Protein AF-A0A9D6A3X1-F1 (afdb_monomer_lite)

Sequence (127 aa):
MNKQHELPQAEDSRQHYSVPEDYFSQLEERILAQIPEEEPKAEEPKPSLWIRLRPIVYLAAVFVSLNLLIRALAPQQGQPTSSTLASAELNDEDYRSYYSEYGAHASYLEAVDAVYSEEASEQTLEE

pLDDT: mean 78.16, std 15.03, range [43.41, 96.75]

Secondary structure (DSSP, 8-state):
-----PPPPHHHHHHHHPPPTTTTTTHHHHHHHHS----------PPPHHHHHHHHHHHHHHHHHHHHHHHHHS-----------------HHHHHHHHHHHHHHHHHHHHHHHHHHHHHHHHTT--

Radius of gyration: 51.6 Å; chains: 1; bounding box: 84×79×122 Å

Foldseek 3Di:
DDPPDPDDDPVVCCVVPDDPPCPVVCVVVVVVVPPPPPPVPPPPPDP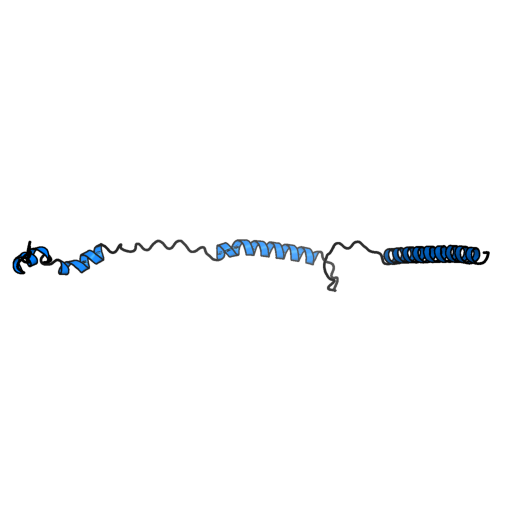DVVVVVVVVVVVVVVVVVVVVVCVVPDDPDDDDDDDDDPDPPPDPVNVVVVVVVVVVVVVVVVVVVVVVVVVVVVVVVPD

Structure (mmCIF, N/CA/C/O backbone):
data_AF-A0A9D6A3X1-F1
#
_entry.id   AF-A0A9D6A3X1-F1
#
loop_
_atom_site.group_PDB
_atom_site.id
_atom_site.type_symbol
_atom_site.label_atom_id
_atom_site.label_alt_id
_atom_site.label_comp_id
_atom_site.label_asym_id
_atom_site.label_entity_id
_atom_site.label_seq_id
_atom_site.pdbx_PDB_ins_code
_atom_site.Cartn_x
_atom_site.Cartn_y
_atom_site.Cartn_z
_atom_site.occupancy
_atom_site.B_iso_or_equiv
_atom_site.auth_seq_id
_atom_site.auth_comp_id
_atom_site.auth_asym_id
_atom_site.auth_atom_id
_atom_site.pdbx_PDB_model_num
ATOM 1 N N . MET A 1 1 ? -48.478 35.010 50.947 1.00 44.28 1 MET A N 1
ATOM 2 C CA . MET A 1 1 ? -48.799 33.629 51.374 1.00 44.28 1 MET A CA 1
ATOM 3 C C . MET A 1 1 ? -47.499 32.966 51.792 1.00 44.28 1 MET A C 1
ATOM 5 O O . MET A 1 1 ? -46.731 32.564 50.929 1.00 44.28 1 MET A O 1
ATOM 9 N N . ASN A 1 2 ? -47.216 32.928 53.093 1.00 50.66 2 ASN A N 1
ATOM 10 C CA . ASN A 1 2 ? -45.972 32.367 53.620 1.00 50.66 2 ASN A CA 1
ATOM 11 C C . ASN A 1 2 ? -46.133 30.846 53.718 1.00 50.66 2 ASN A C 1
ATOM 13 O O . ASN A 1 2 ? -46.669 30.349 54.701 1.00 50.66 2 ASN A O 1
ATOM 17 N N . LYS A 1 3 ? -45.736 30.109 52.677 1.00 61.97 3 LYS A N 1
ATOM 18 C CA . LYS A 1 3 ? -45.588 28.650 52.756 1.00 61.97 3 LYS A CA 1
ATOM 19 C C . LYS A 1 3 ? -44.148 28.354 53.158 1.00 61.97 3 LYS A C 1
ATOM 21 O O . LYS A 1 3 ? -43.295 28.188 52.293 1.00 61.97 3 LYS A O 1
ATOM 26 N N . GLN A 1 4 ? -43.865 28.349 54.458 1.00 60.78 4 GLN A N 1
ATOM 27 C CA . GLN A 1 4 ? -42.655 27.689 54.941 1.00 60.78 4 GLN A CA 1
ATOM 28 C C . GLN A 1 4 ? -42.931 26.185 54.904 1.00 60.78 4 GLN A C 1
ATOM 30 O O . GLN A 1 4 ? -43.819 25.700 55.599 1.00 60.78 4 GLN A O 1
ATOM 35 N N . HIS A 1 5 ? -42.256 25.476 54.001 1.00 61.25 5 HIS A N 1
ATOM 36 C CA . HIS A 1 5 ? -42.271 24.019 53.977 1.00 61.25 5 HIS A CA 1
ATOM 37 C C . HIS A 1 5 ? -41.298 23.559 55.062 1.00 61.25 5 HIS A C 1
ATOM 39 O O . HIS A 1 5 ? -40.089 23.732 54.910 1.00 61.25 5 HIS A O 1
ATOM 45 N N . GLU A 1 6 ? -41.827 23.082 56.188 1.00 71.75 6 GLU A N 1
ATOM 46 C CA . GLU A 1 6 ? -41.010 22.480 57.239 1.00 71.75 6 GLU A CA 1
ATOM 47 C C . GLU A 1 6 ? -40.283 21.275 56.640 1.00 71.75 6 GLU A C 1
ATOM 49 O O . GLU A 1 6 ? -40.908 20.383 56.063 1.00 71.75 6 GLU A O 1
ATOM 54 N N . LEU A 1 7 ? -38.950 21.298 56.699 1.00 72.31 7 LEU A N 1
ATOM 55 C CA . LEU A 1 7 ? -38.141 20.183 56.227 1.00 72.31 7 LEU A CA 1
ATOM 56 C C . LEU A 1 7 ? -38.468 18.958 57.093 1.00 72.31 7 LEU A C 1
ATOM 58 O O . LEU A 1 7 ? -38.545 19.101 58.318 1.00 72.31 7 LEU A O 1
ATOM 62 N N . PRO A 1 8 ? -38.663 17.773 56.488 1.00 71.56 8 PRO A N 1
ATOM 63 C CA . PRO A 1 8 ? -38.905 16.556 57.247 1.00 71.56 8 PRO A CA 1
ATOM 64 C C . PRO A 1 8 ? -37.772 16.325 58.251 1.00 71.56 8 PRO A C 1
ATOM 66 O O . PRO A 1 8 ? -36.609 16.653 57.993 1.00 71.56 8 PRO A O 1
ATOM 69 N N . GLN A 1 9 ? -38.131 15.786 59.415 1.00 77.44 9 GLN A N 1
ATOM 70 C CA . GLN A 1 9 ? -37.189 15.499 60.493 1.00 77.44 9 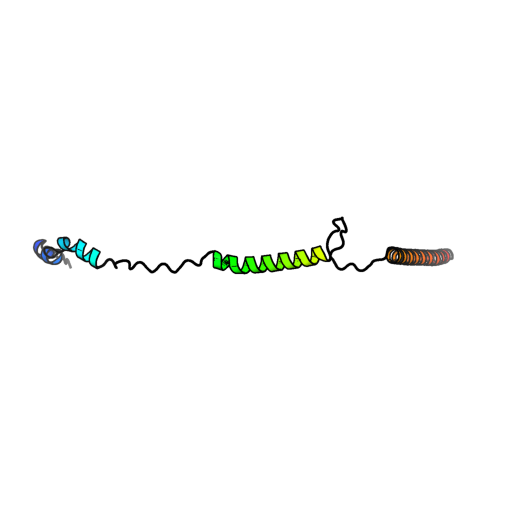GLN A CA 1
ATOM 71 C C . GLN A 1 9 ? -36.084 14.554 59.994 1.00 77.44 9 GLN A C 1
ATOM 73 O O . GLN A 1 9 ? -36.303 13.714 59.120 1.00 77.44 9 GLN A O 1
ATOM 78 N N . ALA A 1 10 ? -34.881 14.670 60.563 1.00 74.50 10 ALA A N 1
ATOM 79 C CA . ALA A 1 10 ? -33.725 13.878 60.130 1.00 74.50 10 ALA A CA 1
ATOM 80 C C . ALA A 1 10 ? -33.950 12.357 60.249 1.00 74.50 10 ALA A C 1
ATOM 82 O O . ALA A 1 10 ? -33.373 11.589 59.487 1.00 74.50 10 ALA A O 1
ATOM 83 N N . GLU A 1 11 ? -34.805 11.917 61.172 1.00 77.50 11 GLU A N 1
ATOM 84 C CA . GLU A 1 11 ? -35.148 10.500 61.334 1.00 77.50 11 GLU A CA 1
ATOM 85 C C . GLU A 1 11 ? -35.953 9.951 60.146 1.00 77.50 11 GLU A C 1
ATOM 87 O O . GLU A 1 11 ? -35.678 8.844 59.681 1.00 77.50 11 GLU A O 1
ATOM 92 N N . ASP A 1 12 ? -36.874 10.748 59.595 1.00 78.19 12 ASP A N 1
ATOM 93 C CA . ASP A 1 12 ? -37.691 10.357 58.440 1.00 78.19 12 ASP A CA 1
ATOM 94 C C . ASP A 1 12 ? -36.850 10.293 57.156 1.00 78.19 12 ASP A C 1
ATOM 96 O O . ASP A 1 12 ? -37.096 9.474 56.270 1.00 78.19 12 ASP A O 1
ATOM 100 N N . SER A 1 13 ? -35.811 11.128 57.047 1.00 77.31 13 SER A N 1
ATOM 101 C CA . SER A 1 13 ? -34.929 11.128 55.877 1.00 77.31 13 SER A CA 1
ATOM 102 C C . SER A 1 13 ? -33.922 9.976 55.892 1.00 77.31 13 SER A C 1
ATOM 104 O O . SER A 1 13 ? -33.579 9.454 54.828 1.00 77.31 13 SER A O 1
ATOM 106 N N . ARG A 1 14 ? -33.487 9.502 57.068 1.00 79.31 14 ARG A N 1
ATOM 107 C CA . ARG A 1 14 ? -32.514 8.400 57.167 1.00 79.31 14 ARG A CA 1
ATOM 108 C C . ARG A 1 14 ? -32.974 7.139 56.454 1.00 79.31 14 ARG A C 1
ATOM 110 O O . ARG A 1 14 ? -32.159 6.514 55.788 1.00 79.31 14 ARG A O 1
ATOM 117 N N . GLN A 1 15 ? -34.254 6.791 56.514 1.00 79.81 15 GLN A N 1
ATOM 118 C CA . GLN A 1 15 ? -34.772 5.589 55.848 1.00 79.81 15 GLN A CA 1
ATOM 119 C C . GLN A 1 15 ? -34.594 5.624 54.321 1.00 79.81 15 GLN A C 1
ATOM 121 O O . GLN A 1 15 ? -34.419 4.583 53.697 1.00 79.81 15 GLN A O 1
ATOM 126 N N . HIS A 1 16 ? -34.598 6.817 53.723 1.00 83.31 16 HIS A N 1
ATOM 127 C CA . HIS A 1 16 ? -34.477 7.002 52.276 1.00 83.31 16 HIS A CA 1
ATOM 128 C C . HIS A 1 16 ? -33.037 7.211 51.793 1.00 83.31 16 HIS A C 1
ATOM 130 O O . HIS A 1 16 ? -32.759 7.005 50.613 1.00 83.31 16 HIS A O 1
ATOM 136 N N . TYR A 1 17 ? -32.126 7.605 52.686 1.00 85.94 17 TYR A N 1
ATOM 137 C CA . TYR A 1 17 ? -30.717 7.869 52.364 1.00 85.94 17 TYR A CA 1
ATOM 138 C C . TYR A 1 17 ? -29.742 6.863 52.991 1.00 85.94 17 TYR A C 1
ATOM 140 O O . TYR A 1 17 ? -28.529 7.050 52.900 1.00 85.94 17 TYR A O 1
ATOM 148 N N . SER A 1 18 ? -30.251 5.799 53.617 1.00 85.25 18 SER A N 1
ATOM 149 C CA . SER A 1 18 ? -29.427 4.714 54.152 1.00 85.25 18 SER A CA 1
ATOM 150 C C . SER A 1 18 ? -29.258 3.613 53.119 1.00 85.25 18 SER A C 1
ATOM 152 O O . SER A 1 18 ? -30.198 3.229 52.424 1.00 85.25 18 SER A O 1
ATOM 154 N N . VAL A 1 19 ? -28.041 3.092 53.030 1.00 90.75 19 VAL A N 1
ATOM 155 C CA . VAL A 1 19 ? -27.783 1.872 52.272 1.00 90.75 19 VAL A CA 1
ATOM 156 C C . VAL A 1 19 ? -28.295 0.661 53.057 1.00 90.75 19 VAL A C 1
ATOM 158 O O . VAL A 1 19 ? -28.315 0.708 54.288 1.00 90.75 19 VAL A O 1
ATOM 161 N N . PRO A 1 20 ? -28.700 -0.424 52.376 1.00 90.25 20 PRO A N 1
ATOM 162 C CA . PRO A 1 20 ? -28.934 -1.699 53.036 1.00 90.25 20 PRO A CA 1
ATOM 163 C C . PRO A 1 20 ? -27.699 -2.150 53.816 1.00 90.25 20 PRO A C 1
ATOM 165 O O . PRO A 1 20 ? -26.563 -1.875 53.409 1.00 90.25 20 PRO A O 1
ATOM 168 N N . GLU A 1 21 ? -27.935 -2.884 54.900 1.00 89.31 21 GLU A N 1
ATOM 169 C CA . GLU A 1 21 ? -26.869 -3.586 55.611 1.00 89.31 21 GLU A CA 1
ATOM 170 C C . GLU A 1 21 ? -26.079 -4.454 54.619 1.00 89.31 21 GLU A C 1
ATOM 172 O O . GLU A 1 21 ? -26.650 -5.032 53.691 1.00 89.31 21 GLU A O 1
ATOM 177 N N . ASP A 1 22 ? -24.756 -4.485 54.772 1.00 89.44 22 ASP A N 1
ATOM 178 C CA . ASP A 1 22 ? -23.837 -5.252 53.920 1.00 89.44 22 ASP A CA 1
ATOM 179 C C . ASP A 1 22 ? -23.759 -4.838 52.430 1.00 89.44 22 ASP A C 1
ATOM 181 O O . ASP A 1 22 ? -23.129 -5.522 51.621 1.00 89.44 22 ASP A O 1
ATOM 185 N N . TYR A 1 23 ? -24.309 -3.683 52.026 1.00 91.75 23 TYR A N 1
ATOM 186 C CA . TYR A 1 23 ? -24.174 -3.200 50.639 1.00 91.75 23 TYR A CA 1
ATOM 187 C C . TYR A 1 23 ? -22.708 -2.967 50.228 1.00 91.75 23 TYR A C 1
ATOM 189 O O . TYR A 1 23 ? -22.290 -3.334 49.128 1.00 91.75 23 TYR A O 1
ATOM 197 N N . PHE A 1 24 ? -21.919 -2.346 51.108 1.00 94.94 24 PHE A N 1
ATOM 198 C CA . PHE A 1 24 ? -20.517 -2.026 50.830 1.00 94.94 24 PHE A CA 1
ATOM 199 C C . PHE A 1 24 ? -19.566 -3.204 51.055 1.00 94.94 24 PHE A C 1
ATOM 201 O O . PHE A 1 24 ? -18.482 -3.199 50.478 1.00 94.94 24 PHE A O 1
ATOM 208 N N . SER A 1 25 ? -19.957 -4.215 51.839 1.00 93.19 25 SER A N 1
ATOM 209 C CA . SER A 1 25 ? -19.113 -5.393 52.073 1.00 93.19 25 SER A CA 1
ATOM 210 C C . SER A 1 25 ? -19.004 -6.281 50.828 1.00 93.19 25 SER A C 1
ATOM 212 O O . SER A 1 25 ? -17.953 -6.867 50.601 1.00 93.19 25 SER A O 1
ATOM 214 N N . GLN A 1 26 ? -20.038 -6.309 49.978 1.00 93.06 26 GLN A N 1
ATOM 215 C CA . GLN A 1 26 ? -20.065 -7.057 48.707 1.00 93.06 26 GLN A CA 1
ATOM 216 C C . GLN A 1 26 ? -19.789 -6.185 47.467 1.00 93.06 26 GLN A C 1
ATOM 218 O O . GLN A 1 26 ? -19.919 -6.642 46.329 1.00 93.06 26 GLN A O 1
ATOM 223 N N . LEU A 1 27 ? -19.446 -4.904 47.648 1.00 93.56 27 LEU A N 1
ATOM 224 C CA . LEU A 1 27 ? -19.226 -3.986 46.527 1.00 93.56 27 LEU A CA 1
ATOM 225 C C . LEU A 1 27 ? -18.041 -4.423 45.659 1.00 93.56 27 LEU A C 1
ATOM 227 O O . LEU A 1 27 ? -18.140 -4.388 44.437 1.00 93.56 27 LEU A O 1
ATOM 231 N N . GLU A 1 28 ? -16.941 -4.832 46.288 1.00 93.12 28 GLU A N 1
ATOM 232 C CA . GLU A 1 28 ? -15.733 -5.282 45.594 1.00 93.12 28 GLU A CA 1
ATOM 233 C C . GLU A 1 28 ? -16.019 -6.496 44.706 1.00 93.12 28 GLU A C 1
ATOM 235 O O . GLU A 1 28 ? -15.704 -6.475 43.519 1.00 93.12 28 GLU A O 1
ATOM 240 N N . GLU A 1 29 ? -16.705 -7.502 45.250 1.00 91.12 29 GLU A N 1
ATOM 241 C CA . GLU A 1 29 ? -17.104 -8.703 44.515 1.00 91.12 29 GLU A CA 1
ATOM 242 C C . GLU A 1 29 ? -18.010 -8.359 43.326 1.00 91.12 29 GLU A C 1
ATOM 244 O O . GLU A 1 29 ? -17.788 -8.844 42.219 1.00 91.12 29 GLU A O 1
ATOM 249 N N . ARG A 1 30 ? -18.979 -7.451 43.511 1.00 90.88 30 ARG A N 1
ATOM 250 C CA . ARG A 1 30 ? -19.841 -6.967 42.420 1.00 90.88 30 ARG A CA 1
ATOM 251 C C . ARG A 1 30 ? -19.077 -6.202 41.345 1.00 90.88 30 ARG A C 1
ATOM 253 O O . ARG A 1 30 ? -19.423 -6.323 40.174 1.00 90.88 30 ARG A O 1
ATOM 260 N N . ILE A 1 31 ? -18.090 -5.389 41.722 1.00 91.94 31 ILE A N 1
ATOM 261 C CA . ILE A 1 31 ? -17.245 -4.675 40.759 1.00 91.94 31 ILE A CA 1
ATOM 262 C C . ILE A 1 31 ? -16.434 -5.693 39.966 1.00 91.94 31 ILE A C 1
ATOM 264 O O . ILE A 1 31 ? -16.451 -5.643 38.742 1.00 91.94 31 ILE A O 1
ATOM 268 N N . LEU A 1 32 ? -15.779 -6.634 40.644 1.00 88.75 32 LEU A N 1
ATOM 269 C CA . LEU A 1 32 ? -14.915 -7.627 40.015 1.00 88.75 32 LEU A CA 1
ATOM 270 C C . LEU A 1 32 ? -15.707 -8.564 39.097 1.00 88.75 32 LEU A C 1
ATOM 272 O O . LEU A 1 32 ? -15.301 -8.776 37.963 1.00 88.75 32 LEU A O 1
ATOM 276 N N . ALA A 1 33 ? -16.887 -9.016 39.522 1.00 87.56 33 ALA A N 1
ATOM 277 C CA . ALA A 1 33 ? -17.791 -9.811 38.691 1.00 87.56 33 ALA A CA 1
ATOM 278 C C . ALA A 1 33 ? -18.310 -9.055 37.452 1.00 87.56 33 ALA A C 1
ATOM 280 O O . ALA A 1 33 ? -18.728 -9.679 36.478 1.00 87.56 33 ALA A O 1
ATOM 281 N N . GLN A 1 34 ? -18.321 -7.719 37.492 1.00 87.00 34 GLN A N 1
ATOM 282 C CA . GLN A 1 34 ? -18.759 -6.868 36.385 1.00 87.00 34 GLN A CA 1
ATOM 283 C C . GLN A 1 34 ? -17.603 -6.431 35.480 1.00 87.00 34 GLN A C 1
ATOM 285 O O . GLN A 1 34 ? -17.863 -5.988 34.357 1.00 87.00 34 GLN A O 1
ATOM 290 N N . ILE A 1 35 ? -16.352 -6.538 35.944 1.00 87.25 35 ILE A N 1
ATOM 291 C CA . ILE A 1 35 ? -15.180 -6.405 35.083 1.00 87.25 35 ILE A CA 1
ATOM 292 C C . ILE A 1 35 ? -15.246 -7.597 34.128 1.00 87.25 35 ILE A C 1
ATOM 294 O O . ILE A 1 35 ? -15.157 -8.736 34.585 1.00 87.25 35 ILE A O 1
ATOM 298 N N . PRO A 1 36 ? -15.444 -7.369 32.816 1.00 76.06 36 PRO A N 1
ATOM 299 C CA . PRO A 1 36 ? -15.325 -8.448 31.855 1.00 76.06 36 PRO A CA 1
ATOM 300 C C . PRO A 1 36 ? -13.935 -9.041 32.050 1.00 76.06 36 PRO A C 1
ATOM 302 O O . PRO A 1 36 ? -12.953 -8.298 31.977 1.00 76.06 36 PRO A O 1
ATOM 305 N N . GLU A 1 37 ? -13.845 -10.340 32.333 1.00 68.94 37 GLU A N 1
ATOM 306 C CA . GLU A 1 37 ? -12.575 -11.038 32.186 1.00 68.94 37 GLU A CA 1
ATOM 307 C C . GLU A 1 37 ? -12.113 -10.718 30.768 1.00 68.94 37 GLU A C 1
ATOM 309 O O . GLU A 1 37 ? -12.833 -10.991 29.803 1.00 68.94 37 GLU A O 1
ATOM 314 N N . GLU A 1 38 ? -10.989 -10.010 30.642 1.00 66.25 38 GLU A N 1
ATOM 315 C CA . GLU A 1 38 ? -10.388 -9.783 29.342 1.00 66.25 38 GLU A CA 1
ATOM 316 C C . GLU A 1 38 ? -10.044 -11.173 28.815 1.00 66.25 38 GLU A C 1
ATOM 318 O O . GLU A 1 38 ? -8.996 -11.734 29.137 1.00 66.25 38 GLU A O 1
ATOM 323 N N . GLU A 1 39 ? -10.950 -11.765 28.027 1.00 62.75 39 GLU A N 1
ATOM 324 C CA . GLU A 1 39 ? -10.568 -12.844 27.139 1.00 62.75 39 GLU A CA 1
ATOM 325 C C . GLU A 1 39 ? -9.333 -12.317 26.420 1.00 62.75 39 GLU A C 1
ATOM 327 O O . GLU A 1 39 ? -9.393 -11.194 25.896 1.00 62.75 39 GLU A O 1
ATOM 332 N N . PRO A 1 40 ? -8.200 -13.044 26.438 1.00 60.94 40 PRO A N 1
ATOM 333 C CA . PRO A 1 40 ? -7.029 -12.615 25.709 1.00 60.94 40 PRO A CA 1
ATOM 334 C C . PRO A 1 40 ? -7.476 -12.550 24.260 1.00 60.94 40 PRO A C 1
ATOM 336 O O . PRO A 1 40 ? -7.600 -13.580 23.597 1.00 60.94 40 PRO A O 1
ATOM 339 N N . LYS A 1 41 ? -7.816 -11.338 23.808 1.00 57.28 41 LYS A N 1
ATOM 340 C CA . LYS A 1 41 ? -8.260 -11.051 22.458 1.00 57.28 41 LYS A CA 1
ATOM 341 C C . LYS A 1 41 ? -7.164 -11.629 21.604 1.00 57.28 41 LYS A C 1
ATOM 343 O O . LYS A 1 41 ? -6.063 -11.082 21.622 1.00 57.28 41 LYS A O 1
ATOM 348 N N . ALA A 1 42 ? -7.448 -12.780 20.991 1.00 61.97 42 ALA A N 1
ATOM 349 C CA . ALA A 1 42 ? -6.459 -13.567 20.286 1.00 61.97 42 ALA A CA 1
ATOM 350 C C . ALA A 1 42 ? -5.686 -12.589 19.413 1.00 61.97 42 ALA A C 1
ATOM 352 O O . ALA A 1 42 ? -6.294 -11.936 18.561 1.00 61.97 42 ALA A O 1
ATOM 353 N N . GLU A 1 43 ? -4.410 -12.371 19.746 1.00 62.25 43 GLU A N 1
ATOM 354 C CA . GLU A 1 43 ? -3.614 -11.362 19.069 1.00 62.25 43 GLU A CA 1
ATOM 355 C C . GLU A 1 43 ? -3.665 -11.724 17.592 1.00 62.25 43 GLU A C 1
ATOM 357 O O . GLU A 1 43 ? -3.153 -12.772 17.189 1.00 62.25 43 GLU A O 1
ATOM 362 N N . GLU A 1 44 ? -4.356 -10.907 16.793 1.00 65.19 44 GLU A N 1
ATOM 363 C CA . GLU A 1 44 ? -4.394 -11.117 15.357 1.00 65.19 44 GLU A CA 1
ATOM 364 C C . GLU A 1 44 ? -2.937 -11.226 14.903 1.00 65.19 44 GLU A C 1
ATOM 366 O O . GLU A 1 44 ? -2.132 -10.348 15.249 1.00 65.19 44 GLU A O 1
ATOM 371 N N . PRO A 1 45 ? -2.551 -12.319 14.219 1.00 69.69 45 PRO A N 1
ATOM 372 C CA . PRO A 1 45 ? -1.154 -12.595 13.946 1.00 69.69 45 PRO A CA 1
ATOM 373 C C . PRO A 1 45 ? -0.593 -11.418 13.160 1.00 69.69 45 PRO A C 1
ATOM 375 O O . PRO A 1 45 ? -0.946 -11.202 11.998 1.00 69.69 45 PRO A O 1
ATOM 378 N N . LYS A 1 46 ? 0.259 -10.623 13.821 1.00 70.38 46 LYS A N 1
ATOM 379 C CA . LYS A 1 46 ? 0.877 -9.444 13.217 1.00 70.38 46 LYS A CA 1
ATOM 380 C C . LYS A 1 46 ? 1.537 -9.912 11.921 1.00 70.38 46 LYS A C 1
ATOM 382 O O . LYS A 1 46 ? 2.348 -10.844 11.973 1.00 70.38 46 LYS A O 1
ATOM 387 N N . PRO A 1 47 ? 1.182 -9.333 10.759 1.00 69.56 47 PRO A N 1
ATOM 388 C CA . PRO A 1 47 ? 1.671 -9.828 9.486 1.00 69.56 47 PRO A CA 1
ATOM 389 C C . PRO A 1 47 ? 3.194 -9.816 9.514 1.00 69.56 47 PRO A C 1
ATOM 391 O O . PRO A 1 47 ? 3.827 -8.783 9.742 1.00 69.56 47 PRO A O 1
ATOM 394 N N . SER A 1 48 ? 3.777 -10.996 9.327 1.00 79.00 48 SER A N 1
ATOM 395 C CA . SER A 1 48 ? 5.218 -11.174 9.392 1.00 79.00 48 SER A CA 1
ATOM 396 C C . SER A 1 48 ? 5.907 -10.294 8.349 1.00 79.00 48 SER A C 1
ATOM 398 O O . SER A 1 48 ? 5.467 -10.223 7.199 1.00 79.00 48 SER A O 1
ATOM 400 N N . LEU A 1 49 ? 7.028 -9.667 8.717 1.00 82.12 49 LEU A N 1
ATOM 401 C CA . LEU A 1 49 ? 7.857 -8.886 7.790 1.00 82.12 49 LEU A CA 1
ATOM 402 C C . LEU A 1 49 ? 8.263 -9.705 6.549 1.00 82.12 49 LEU A C 1
ATOM 404 O O . LEU A 1 49 ? 8.429 -9.146 5.467 1.00 82.12 49 LEU A O 1
ATOM 408 N N . TRP A 1 50 ? 8.311 -11.036 6.664 1.00 85.31 50 TRP A N 1
ATOM 409 C CA . TRP A 1 50 ? 8.529 -11.971 5.556 1.00 85.31 50 TRP A CA 1
ATOM 410 C C . TRP A 1 50 ? 7.516 -11.845 4.418 1.00 85.31 50 TRP A C 1
ATOM 412 O O . TRP A 1 50 ? 7.881 -11.993 3.252 1.00 85.31 50 TRP A O 1
ATOM 422 N N . ILE A 1 51 ? 6.263 -11.515 4.733 1.00 87.12 51 ILE A N 1
ATOM 423 C CA . ILE A 1 51 ? 5.203 -11.315 3.738 1.00 87.12 51 ILE A CA 1
ATOM 424 C C . ILE A 1 51 ? 5.552 -10.125 2.835 1.00 87.12 51 ILE A C 1
ATOM 426 O O . ILE A 1 51 ? 5.314 -10.173 1.630 1.00 87.12 51 ILE A O 1
ATOM 430 N N . ARG A 1 52 ? 6.186 -9.088 3.399 1.00 85.31 52 ARG A N 1
ATOM 431 C CA . ARG A 1 52 ? 6.645 -7.903 2.660 1.00 85.31 52 ARG A CA 1
ATOM 432 C C . ARG A 1 52 ? 7.972 -8.136 1.932 1.00 85.31 52 ARG A C 1
ATOM 434 O O . ARG A 1 52 ? 8.178 -7.555 0.872 1.00 85.31 52 ARG A O 1
ATOM 441 N N . LEU A 1 53 ? 8.852 -8.993 2.458 1.00 91.12 53 LEU A N 1
ATOM 442 C CA . LEU A 1 53 ? 10.138 -9.311 1.820 1.00 91.12 53 LEU A CA 1
ATOM 443 C C . LEU A 1 53 ? 9.993 -10.239 0.608 1.00 91.12 53 LEU A C 1
ATOM 445 O O . LEU A 1 53 ? 10.745 -10.094 -0.354 1.00 91.12 53 LEU A O 1
ATOM 449 N N . ARG A 1 54 ? 9.027 -11.167 0.626 1.00 90.25 54 ARG A N 1
ATOM 450 C CA . ARG A 1 54 ? 8.797 -12.133 -0.460 1.00 90.25 54 ARG A CA 1
ATOM 451 C C . ARG A 1 54 ? 8.773 -11.484 -1.857 1.00 90.25 54 ARG A C 1
ATOM 453 O O . ARG A 1 54 ? 9.562 -11.923 -2.688 1.00 90.25 54 ARG A O 1
ATOM 460 N N . PRO A 1 55 ? 7.968 -10.441 -2.143 1.00 93.06 55 PRO A N 1
ATOM 461 C CA . PRO A 1 55 ? 7.962 -9.802 -3.464 1.00 93.06 55 PRO A CA 1
ATOM 462 C C . PRO A 1 55 ? 9.271 -9.073 -3.813 1.00 93.06 55 PRO A C 1
ATOM 464 O O . PRO A 1 55 ? 9.686 -9.096 -4.970 1.00 93.06 55 PRO A O 1
ATOM 467 N N . ILE A 1 56 ? 9.958 -8.472 -2.833 1.00 94.44 56 ILE A N 1
ATOM 468 C CA . ILE A 1 56 ? 11.225 -7.752 -3.060 1.00 94.44 56 ILE A CA 1
ATOM 469 C C . ILE A 1 56 ? 12.323 -8.725 -3.507 1.00 94.44 56 ILE A C 1
ATOM 471 O O . ILE A 1 56 ? 13.097 -8.412 -4.409 1.00 94.44 56 ILE A O 1
ATOM 475 N N . VAL A 1 57 ? 12.358 -9.930 -2.930 1.00 95.62 57 VAL A N 1
ATOM 476 C CA . VAL A 1 57 ? 13.322 -10.973 -3.315 1.00 95.62 57 VAL A CA 1
ATOM 477 C C . VAL A 1 57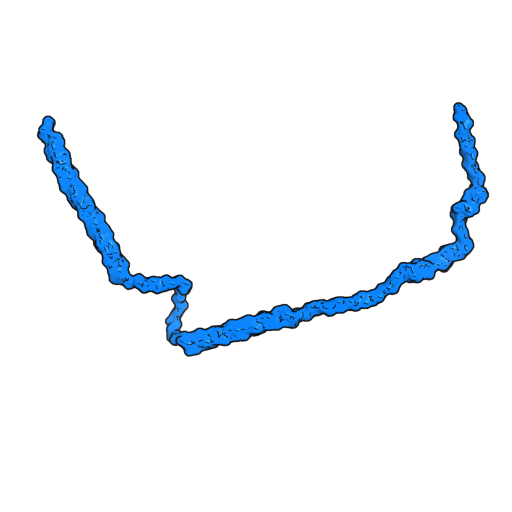 ? 13.112 -11.427 -4.764 1.00 95.62 57 VAL A C 1
ATOM 479 O O . VAL A 1 57 ? 14.091 -11.581 -5.492 1.00 95.62 57 VAL A O 1
ATOM 482 N N . TYR A 1 58 ? 11.862 -11.581 -5.221 1.00 95.12 58 TYR A N 1
ATOM 483 C CA . TYR A 1 58 ? 11.587 -11.878 -6.635 1.00 95.12 58 TYR A CA 1
ATOM 484 C C . TYR A 1 58 ? 12.079 -10.756 -7.555 1.00 95.12 58 TYR A C 1
ATOM 486 O O . TYR A 1 58 ? 12.723 -11.037 -8.566 1.00 95.12 58 TYR A O 1
ATOM 494 N N . LEU A 1 59 ? 11.829 -9.493 -7.193 1.00 96.31 59 LEU A N 1
ATOM 495 C CA . LEU A 1 59 ? 12.294 -8.348 -7.978 1.00 96.31 59 LEU A CA 1
ATOM 496 C C . LEU A 1 59 ? 13.825 -8.308 -8.056 1.00 96.31 59 LEU A C 1
ATOM 498 O O . LEU A 1 59 ? 14.379 -8.110 -9.135 1.00 96.31 59 LEU A O 1
ATOM 502 N N . ALA A 1 60 ? 14.507 -8.566 -6.938 1.00 96.69 60 ALA A N 1
ATOM 503 C CA . ALA A 1 60 ? 15.961 -8.648 -6.891 1.00 96.69 60 ALA A CA 1
ATOM 504 C C . ALA A 1 60 ? 16.498 -9.764 -7.801 1.00 96.69 60 ALA A C 1
ATOM 506 O O . ALA A 1 60 ? 17.446 -9.532 -8.547 1.00 96.69 60 ALA A O 1
ATOM 507 N N . ALA A 1 61 ? 15.873 -10.946 -7.804 1.00 96.75 61 ALA A N 1
ATOM 508 C CA . ALA A 1 61 ? 16.275 -12.054 -8.672 1.00 96.75 61 ALA A CA 1
ATOM 509 C C . ALA A 1 61 ? 16.152 -11.698 -10.163 1.00 96.75 61 ALA A C 1
ATOM 511 O O . ALA A 1 61 ? 17.079 -11.947 -10.935 1.00 96.75 61 ALA A O 1
ATOM 512 N N . VAL A 1 62 ? 15.048 -11.057 -10.561 1.00 96.19 62 VAL A N 1
ATOM 513 C CA . VAL A 1 62 ? 14.861 -10.572 -11.937 1.00 96.19 62 VAL A CA 1
ATOM 514 C C . VAL A 1 62 ? 15.925 -9.535 -12.282 1.00 96.19 62 VAL A C 1
ATOM 516 O O . VAL A 1 62 ? 16.569 -9.646 -13.325 1.00 96.19 62 VAL A O 1
ATOM 519 N N . PHE A 1 63 ? 16.176 -8.576 -11.392 1.00 96.06 63 PHE A N 1
ATOM 520 C CA . PHE A 1 63 ? 17.169 -7.532 -11.620 1.00 96.06 63 PHE A CA 1
ATOM 521 C C . PHE A 1 63 ? 18.575 -8.115 -11.778 1.00 96.06 63 PHE A C 1
ATOM 523 O O . PHE A 1 63 ? 19.284 -7.753 -12.713 1.00 96.06 63 PHE A O 1
ATOM 530 N N . VAL A 1 64 ? 18.961 -9.069 -10.928 1.00 96.31 64 VAL A N 1
ATOM 531 C CA . VAL A 1 64 ? 20.240 -9.785 -11.031 1.00 96.31 64 VAL A CA 1
ATOM 532 C C . VAL A 1 64 ? 20.324 -10.573 -12.337 1.00 96.31 64 VAL A C 1
ATOM 534 O O . VAL A 1 64 ? 21.346 -10.495 -13.014 1.00 96.31 64 VAL A O 1
ATOM 537 N N . SER A 1 65 ? 19.258 -11.276 -12.734 1.00 94.62 65 SER A N 1
ATOM 538 C CA . SER A 1 65 ? 19.228 -12.031 -13.995 1.00 94.62 65 SER A CA 1
ATOM 539 C C . SER A 1 65 ? 19.390 -11.126 -15.220 1.00 94.62 65 SER A C 1
ATOM 541 O O . SER A 1 65 ? 20.171 -11.433 -16.119 1.00 94.62 65 SER A O 1
ATOM 543 N N . LEU A 1 66 ? 18.731 -9.965 -15.217 1.00 94.94 66 LEU A N 1
ATOM 544 C CA . LEU A 1 66 ? 18.810 -8.986 -16.291 1.00 94.94 66 LEU A CA 1
ATOM 545 C C . LEU A 1 66 ? 20.186 -8.310 -16.325 1.00 94.94 66 LEU A C 1
ATOM 547 O O . LEU A 1 66 ? 20.769 -8.170 -17.393 1.00 94.94 66 LEU A O 1
ATOM 551 N N . ASN A 1 67 ? 20.743 -7.957 -15.162 1.00 93.62 67 ASN A N 1
ATOM 552 C CA . ASN A 1 67 ? 22.094 -7.397 -15.056 1.00 93.62 67 ASN A CA 1
ATOM 553 C C . ASN A 1 67 ? 23.159 -8.388 -15.532 1.00 93.62 67 ASN A C 1
ATOM 555 O O . ASN A 1 67 ? 24.096 -7.992 -16.221 1.00 93.62 67 ASN A O 1
ATOM 559 N N . LEU A 1 68 ? 23.019 -9.672 -15.194 1.00 92.75 68 LEU A N 1
ATOM 560 C CA . LEU A 1 68 ? 23.910 -10.723 -15.681 1.00 92.75 68 LEU A CA 1
ATOM 561 C C . LEU A 1 68 ? 23.812 -10.88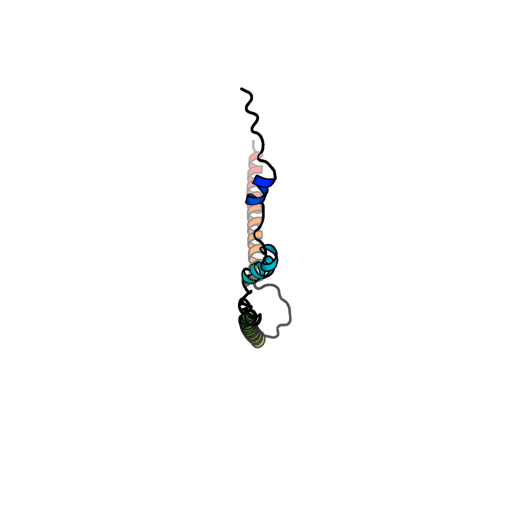4 -17.193 1.00 92.75 68 LEU A C 1
ATOM 563 O O . LEU A 1 68 ? 24.845 -10.983 -17.846 1.00 92.75 68 LEU A O 1
ATOM 567 N N . LEU A 1 69 ? 22.598 -10.871 -17.745 1.00 92.38 69 LEU A N 1
ATOM 568 C CA . LEU A 1 69 ? 22.393 -10.962 -19.185 1.00 92.38 69 LEU A CA 1
ATOM 569 C C . LEU A 1 69 ? 23.035 -9.767 -19.907 1.00 92.38 69 LEU A C 1
ATOM 571 O O . LEU A 1 69 ? 23.845 -9.966 -20.806 1.00 92.38 69 LEU A O 1
ATOM 575 N N . ILE A 1 70 ? 22.763 -8.538 -19.456 1.00 90.19 70 ILE A N 1
ATOM 576 C CA . ILE A 1 70 ? 23.376 -7.320 -20.010 1.00 90.19 70 ILE A CA 1
ATOM 577 C C . ILE A 1 70 ? 24.901 -7.403 -19.915 1.00 90.19 70 ILE A C 1
ATOM 579 O O . ILE A 1 70 ? 25.580 -7.161 -20.903 1.00 90.19 70 ILE A O 1
ATOM 583 N N . ARG A 1 71 ? 25.455 -7.796 -18.763 1.00 86.12 71 ARG A N 1
ATOM 584 C CA . ARG A 1 71 ? 26.907 -7.898 -18.564 1.00 86.12 71 ARG A CA 1
ATOM 585 C C . ARG A 1 71 ? 27.560 -9.000 -19.400 1.00 86.12 71 ARG A C 1
ATOM 587 O O . ARG A 1 71 ? 28.703 -8.833 -19.804 1.00 86.12 71 ARG A O 1
ATOM 594 N N . ALA A 1 72 ? 26.875 -10.116 -19.636 1.00 87.94 72 ALA A N 1
ATOM 595 C CA . ALA A 1 72 ? 27.390 -11.212 -20.455 1.00 87.94 72 ALA A CA 1
ATOM 596 C C . ALA A 1 72 ? 27.422 -10.860 -21.951 1.00 87.94 72 ALA A C 1
ATOM 598 O O . ALA A 1 72 ? 28.292 -11.341 -22.671 1.00 87.94 72 ALA A O 1
ATOM 599 N N . LEU A 1 73 ? 26.478 -10.034 -22.409 1.00 83.31 73 LEU A N 1
ATOM 600 C CA . LEU A 1 73 ? 26.375 -9.582 -23.799 1.00 83.31 73 LEU A CA 1
ATOM 601 C C . LEU A 1 73 ? 27.082 -8.244 -24.060 1.00 83.31 73 LEU A C 1
ATOM 603 O O . LEU A 1 73 ? 27.369 -7.929 -25.213 1.00 83.31 73 LEU A O 1
ATOM 607 N N . ALA A 1 74 ? 27.365 -7.454 -23.022 1.00 79.25 74 ALA A N 1
ATOM 608 C CA . ALA A 1 74 ? 28.053 -6.181 -23.163 1.00 79.25 74 ALA A CA 1
ATOM 609 C C . ALA A 1 74 ? 29.527 -6.414 -23.546 1.00 79.25 74 ALA A C 1
ATOM 611 O O . ALA A 1 74 ? 30.259 -7.070 -22.797 1.00 79.25 74 ALA A O 1
ATOM 612 N N . PRO A 1 75 ? 30.006 -5.862 -24.677 1.00 64.38 75 PRO A N 1
ATOM 613 C CA . PRO A 1 75 ? 31.433 -5.817 -24.950 1.00 64.38 75 PRO A CA 1
ATOM 614 C C . PRO A 1 75 ? 32.115 -4.991 -23.853 1.00 64.38 75 PRO A C 1
ATOM 616 O O . PRO A 1 75 ? 31.562 -3.995 -23.390 1.00 64.38 75 PRO A O 1
ATOM 619 N N . GLN A 1 76 ? 33.314 -5.406 -23.435 1.00 63.03 76 GLN A N 1
ATOM 620 C CA . GLN A 1 76 ? 34.160 -4.700 -22.464 1.00 63.03 76 GLN A CA 1
ATOM 621 C C . GLN A 1 76 ? 34.618 -3.350 -23.043 1.00 63.03 76 GLN A C 1
ATOM 623 O O . GLN A 1 76 ? 35.776 -3.174 -23.406 1.00 63.03 76 GLN A O 1
ATOM 628 N N . GLN A 1 77 ? 33.703 -2.396 -23.176 1.00 55.94 77 GLN A N 1
ATOM 629 C CA . GLN A 1 77 ? 34.008 -1.025 -23.536 1.00 55.94 77 GLN A CA 1
ATOM 630 C C . GLN A 1 77 ? 34.123 -0.253 -22.231 1.00 55.94 77 GLN A C 1
ATOM 632 O O . GLN A 1 77 ? 33.142 0.171 -21.623 1.00 55.94 77 GLN A O 1
ATOM 637 N N . GLY A 1 78 ? 35.357 -0.148 -21.744 1.00 55.81 78 GLY A N 1
ATOM 638 C CA . GLY A 1 78 ? 35.669 0.805 -20.699 1.00 55.81 78 GLY A CA 1
ATOM 639 C C . GLY A 1 78 ? 35.442 2.212 -21.236 1.00 55.81 78 GLY A C 1
ATOM 640 O O . GLY A 1 78 ? 36.243 2.668 -22.038 1.00 55.81 78 GLY A O 1
ATOM 641 N N . GLN A 1 79 ? 34.364 2.866 -20.806 1.00 51.56 79 GLN A N 1
ATOM 642 C CA . GLN A 1 79 ? 34.296 4.279 -20.410 1.00 51.56 79 GLN A CA 1
ATOM 643 C C . GLN A 1 79 ? 32.843 4.663 -20.066 1.00 51.56 79 GLN A C 1
ATOM 645 O O . GLN A 1 79 ? 31.908 4.153 -20.682 1.00 51.56 79 GLN A O 1
ATOM 650 N N . PRO A 1 80 ? 32.623 5.541 -19.070 1.00 57.00 80 PRO A N 1
ATOM 651 C CA . PRO A 1 80 ? 31.291 6.003 -18.709 1.00 57.00 80 PRO A CA 1
ATOM 652 C C . PRO A 1 80 ? 30.835 7.086 -19.692 1.00 57.00 80 PRO A C 1
ATOM 654 O O . PRO A 1 80 ? 31.221 8.245 -19.556 1.00 57.00 80 PRO A O 1
ATOM 657 N N . THR A 1 81 ? 30.000 6.736 -20.667 1.00 46.25 81 THR A N 1
ATOM 658 C CA . THR A 1 81 ? 29.320 7.733 -21.505 1.00 46.25 81 THR A CA 1
ATOM 659 C C . THR A 1 81 ? 27.852 7.837 -21.110 1.00 46.25 81 THR A C 1
ATOM 661 O O . THR A 1 81 ? 27.055 6.921 -21.297 1.00 46.25 81 THR A O 1
ATOM 664 N N . SER A 1 82 ? 27.567 8.974 -20.485 1.00 50.53 82 SER A N 1
ATOM 665 C CA . SER A 1 82 ? 26.302 9.686 -20.306 1.00 50.53 82 SER A CA 1
ATOM 666 C C . SER A 1 82 ? 25.087 9.150 -21.078 1.00 50.53 82 SER A C 1
ATOM 668 O O . SER A 1 82 ? 25.108 9.054 -22.298 1.00 50.53 82 SER A O 1
ATOM 670 N N . SER A 1 83 ? 24.003 8.922 -20.327 1.00 45.41 83 SER A N 1
ATOM 671 C CA . SER A 1 83 ? 22.588 9.035 -20.723 1.00 45.41 83 SER A CA 1
ATOM 672 C C . SER A 1 83 ? 22.194 8.562 -22.129 1.00 45.41 83 SER A C 1
ATOM 674 O O . SER A 1 83 ? 22.283 9.301 -23.106 1.00 45.41 83 SER A O 1
ATOM 676 N N . THR A 1 84 ? 21.585 7.378 -22.182 1.00 50.25 84 THR A N 1
ATOM 677 C CA . THR A 1 84 ? 20.715 6.922 -23.270 1.00 50.25 84 THR A CA 1
ATOM 678 C C . THR A 1 84 ? 19.520 7.873 -23.444 1.00 50.25 84 THR A C 1
ATOM 680 O O . THR A 1 84 ? 18.479 7.709 -22.814 1.00 50.25 84 THR A O 1
ATOM 683 N N . LEU A 1 85 ? 19.661 8.863 -24.318 1.00 52.72 85 LEU A N 1
ATOM 684 C CA . LEU A 1 85 ? 18.564 9.391 -25.125 1.00 52.72 85 LEU A CA 1
ATOM 685 C C . LEU A 1 85 ? 18.869 8.971 -26.559 1.00 52.72 85 LEU A C 1
ATOM 687 O O . LEU A 1 85 ? 20.026 9.033 -26.963 1.00 52.72 85 LEU A O 1
ATOM 691 N N . ALA A 1 86 ? 17.856 8.473 -27.271 1.00 53.16 86 ALA A N 1
ATOM 692 C CA . ALA A 1 86 ? 17.964 7.930 -28.622 1.00 53.16 86 ALA A CA 1
ATOM 693 C C . ALA A 1 86 ? 18.904 8.776 -29.496 1.00 53.16 86 ALA A C 1
ATOM 695 O O . ALA A 1 86 ? 18.561 9.887 -29.897 1.00 53.16 86 ALA A O 1
ATOM 696 N N . SER A 1 87 ? 20.109 8.260 -29.737 1.00 47.97 87 SER A N 1
ATOM 697 C CA . SER A 1 87 ? 21.099 8.906 -30.584 1.00 47.97 87 SER A CA 1
ATOM 698 C C . SER A 1 87 ? 20.605 8.794 -32.021 1.00 47.97 87 SER A C 1
ATOM 700 O O . SER A 1 87 ? 20.742 7.749 -32.651 1.00 47.97 87 SER A O 1
ATOM 702 N N . ALA A 1 88 ? 19.985 9.857 -32.532 1.00 63.00 88 ALA A N 1
ATOM 703 C CA . ALA A 1 88 ? 20.102 10.133 -33.953 1.00 63.00 88 ALA A CA 1
ATOM 704 C C . ALA A 1 88 ? 21.609 10.219 -34.228 1.00 63.00 88 ALA A C 1
ATOM 706 O O . ALA A 1 88 ? 22.294 11.002 -33.565 1.00 63.00 88 ALA A O 1
ATOM 707 N N . GLU A 1 89 ? 22.139 9.363 -35.105 1.00 60.78 89 GLU A N 1
ATOM 708 C CA . GLU A 1 89 ? 23.502 9.533 -35.607 1.00 60.78 89 GLU A CA 1
ATOM 709 C C . GLU A 1 89 ? 23.545 10.871 -36.344 1.00 60.78 89 GLU A C 1
ATOM 711 O O . GLU A 1 89 ? 23.159 10.975 -37.503 1.00 60.78 89 GLU A O 1
ATOM 716 N N . LEU A 1 90 ? 23.934 11.924 -35.631 1.00 64.50 90 LEU A N 1
ATOM 717 C CA . LEU A 1 90 ? 24.301 13.188 -36.238 1.00 64.50 90 LEU A CA 1
ATOM 718 C C . LEU A 1 90 ? 25.742 13.018 -36.698 1.00 64.50 90 LEU A C 1
ATOM 720 O O . LEU A 1 90 ? 26.661 12.997 -35.882 1.00 64.50 90 LEU A O 1
ATOM 724 N N . ASN A 1 91 ? 25.916 12.817 -38.001 1.00 77.56 91 ASN A N 1
ATOM 725 C CA . ASN A 1 91 ? 27.229 12.791 -38.618 1.00 77.56 91 ASN A CA 1
ATOM 726 C C . ASN A 1 91 ? 27.812 14.214 -38.593 1.00 77.56 91 ASN A C 1
ATOM 728 O O . ASN A 1 91 ? 27.115 15.179 -38.918 1.00 77.56 91 ASN A O 1
ATOM 732 N N . ASP A 1 92 ? 29.089 14.362 -38.235 1.00 83.06 92 ASP A N 1
ATOM 733 C CA . ASP A 1 92 ? 29.769 15.667 -38.222 1.00 83.06 92 ASP A CA 1
ATOM 734 C C . ASP A 1 92 ? 29.699 16.353 -39.602 1.00 83.06 92 ASP A C 1
ATOM 736 O O . ASP A 1 92 ? 29.634 17.580 -39.693 1.00 83.06 92 ASP A O 1
ATOM 740 N N . GLU A 1 93 ? 29.660 15.566 -40.683 1.00 81.69 93 GLU A N 1
ATOM 741 C CA . GLU A 1 93 ? 29.474 16.043 -42.060 1.00 81.69 93 GLU A CA 1
ATOM 742 C C . GLU A 1 93 ? 28.083 16.672 -42.283 1.00 81.69 93 GLU A C 1
ATOM 744 O O . GLU A 1 93 ? 27.963 17.718 -42.926 1.00 81.69 93 GLU A O 1
ATOM 749 N N . ASP A 1 94 ? 27.032 16.088 -41.698 1.00 85.19 94 ASP A N 1
ATOM 750 C CA . ASP A 1 94 ? 25.661 16.607 -41.791 1.00 85.19 94 ASP A CA 1
ATOM 751 C C . ASP A 1 94 ? 25.535 17.922 -41.016 1.00 85.19 94 ASP A C 1
ATOM 753 O O . ASP A 1 94 ? 24.928 18.884 -41.485 1.00 85.19 94 ASP A O 1
ATOM 757 N N . TYR A 1 95 ? 26.191 18.011 -39.855 1.00 84.50 95 TYR A N 1
ATOM 758 C CA . TYR A 1 95 ? 26.250 19.254 -39.091 1.00 84.50 95 TYR A CA 1
ATOM 759 C C . TYR A 1 95 ? 27.008 20.338 -39.872 1.00 84.50 95 TYR A C 1
ATOM 761 O O . TYR A 1 95 ? 26.539 21.468 -39.997 1.00 84.50 95 TYR A O 1
ATOM 769 N N . ARG A 1 96 ? 28.162 20.001 -40.463 1.00 87.19 96 ARG A N 1
ATOM 770 C CA . ARG A 1 96 ? 28.961 20.941 -41.267 1.00 87.19 96 ARG A CA 1
ATOM 771 C C . ARG A 1 96 ? 28.220 21.442 -42.506 1.00 87.19 96 ARG A C 1
ATOM 773 O O . ARG A 1 96 ? 28.299 22.637 -42.788 1.00 87.19 96 ARG A O 1
ATOM 780 N N . SER A 1 97 ? 27.523 20.564 -43.226 1.00 89.12 97 SER A N 1
ATOM 781 C CA . SER A 1 97 ? 26.768 20.935 -44.432 1.00 89.12 97 SER A CA 1
ATOM 782 C C . SER A 1 97 ? 25.579 21.847 -44.120 1.00 89.12 97 SER A C 1
ATOM 784 O O . SER A 1 97 ? 25.374 22.844 -44.809 1.00 89.12 97 SER A O 1
ATOM 786 N N . TYR A 1 98 ? 24.860 21.593 -43.025 1.00 88.12 98 TYR A N 1
ATOM 787 C CA . TYR A 1 98 ? 23.743 22.440 -42.609 1.00 88.12 98 TYR A CA 1
ATOM 788 C C . TYR A 1 98 ? 24.169 23.897 -42.349 1.00 88.12 98 TYR A C 1
ATOM 790 O O . TYR A 1 98 ? 23.533 24.840 -42.826 1.00 88.12 98 TYR A O 1
ATOM 798 N N . TYR A 1 99 ? 25.274 24.108 -41.623 1.00 87.88 99 TYR A N 1
ATOM 799 C CA . TYR A 1 99 ? 25.751 25.463 -41.320 1.00 87.88 99 TYR A CA 1
ATOM 800 C C . TYR A 1 99 ? 26.428 26.156 -42.506 1.00 87.88 99 TYR A C 1
ATOM 802 O O . TYR A 1 99 ? 26.361 27.385 -42.591 1.00 87.88 99 TYR A O 1
ATOM 810 N N . SER A 1 100 ? 27.068 25.415 -43.416 1.00 88.62 100 SER A N 1
ATOM 811 C CA . SER A 1 100 ? 27.657 26.018 -44.616 1.00 88.62 100 SER A CA 1
ATOM 812 C C . SER A 1 100 ? 26.579 26.543 -45.564 1.00 88.62 100 SER A C 1
ATOM 814 O O . SER A 1 100 ? 26.712 27.656 -46.072 1.00 88.62 100 SER A O 1
ATOM 816 N N . GLU A 1 101 ? 25.487 25.799 -45.744 1.00 90.69 101 GLU A N 1
ATOM 817 C CA . GLU A 1 101 ? 24.362 26.218 -46.580 1.00 90.69 101 GLU A CA 1
ATOM 818 C C . GLU A 1 101 ? 23.602 27.402 -45.967 1.00 90.69 101 GLU A C 1
ATOM 820 O O . GLU A 1 101 ? 23.308 28.379 -46.659 1.00 90.69 101 GLU A O 1
ATOM 825 N N . TYR A 1 102 ? 23.376 27.381 -44.649 1.00 90.25 102 TYR A N 1
ATOM 826 C CA . TYR A 1 102 ? 22.766 28.510 -43.944 1.00 90.25 102 TYR A CA 1
ATOM 827 C C . TYR A 1 102 ? 23.608 29.793 -44.057 1.00 90.25 102 TYR A C 1
ATOM 829 O O . TYR A 1 102 ? 23.081 30.867 -44.354 1.00 90.25 102 TYR A O 1
ATOM 837 N N . GLY A 1 103 ? 24.927 29.685 -43.859 1.00 89.69 103 GLY A N 1
ATOM 838 C CA . GLY A 1 103 ? 25.850 30.811 -44.009 1.00 89.69 103 GLY A CA 1
ATOM 839 C C . GLY A 1 103 ? 25.890 31.353 -45.441 1.00 89.69 103 GLY A C 1
ATOM 840 O O . GLY A 1 103 ? 25.882 32.568 -45.639 1.00 89.69 103 GLY A O 1
ATOM 841 N N . ALA A 1 104 ? 25.860 30.467 -46.440 1.00 89.88 104 ALA A N 1
ATOM 842 C CA . ALA A 1 104 ? 25.809 30.860 -47.844 1.00 89.88 104 ALA A CA 1
ATOM 843 C C . ALA A 1 104 ? 24.525 31.640 -48.173 1.00 89.88 104 ALA A C 1
ATOM 845 O O . ALA A 1 104 ? 24.604 32.705 -48.785 1.00 89.88 104 ALA A O 1
ATOM 846 N N . HIS A 1 105 ? 23.358 31.179 -47.711 1.00 90.00 105 HIS A N 1
ATOM 847 C CA . HIS A 1 105 ? 22.092 31.886 -47.924 1.00 90.00 105 HIS A CA 1
ATOM 848 C C . HIS A 1 105 ? 22.081 33.281 -47.279 1.00 90.00 105 HIS A C 1
ATOM 850 O O . HIS A 1 105 ? 21.630 34.241 -47.902 1.00 90.00 105 HIS A O 1
ATOM 856 N N . ALA A 1 106 ? 22.623 33.422 -46.064 1.00 90.06 106 ALA A N 1
ATOM 857 C CA . ALA A 1 106 ? 22.745 34.725 -45.408 1.00 90.06 106 ALA A CA 1
ATOM 858 C C . ALA A 1 106 ? 23.612 35.702 -46.223 1.00 90.06 106 ALA A C 1
ATOM 860 O O . ALA A 1 106 ? 23.199 36.835 -46.459 1.00 90.06 106 ALA A O 1
ATOM 861 N N . SER A 1 107 ? 24.765 35.240 -46.724 1.00 86.56 107 SER A N 1
ATOM 862 C CA . SER A 1 107 ? 25.642 36.065 -47.568 1.00 86.56 107 SER A CA 1
ATOM 863 C C . SER A 1 107 ? 25.011 36.442 -48.914 1.00 86.56 107 SER A C 1
ATOM 865 O O . SER A 1 107 ? 25.226 37.548 -49.402 1.00 86.56 107 SER A O 1
ATOM 867 N N . TYR A 1 108 ? 24.194 35.559 -49.500 1.00 88.50 108 TYR A N 1
ATOM 868 C CA . TYR A 1 108 ? 23.458 35.855 -50.729 1.00 88.50 108 TYR A CA 1
ATOM 869 C C . TYR A 1 108 ? 22.438 36.977 -50.516 1.00 88.50 108 TYR A C 1
ATOM 871 O O . TYR A 1 108 ? 22.376 37.898 -51.323 1.00 88.50 108 TYR A O 1
ATOM 879 N N . LEU A 1 109 ? 21.670 36.927 -49.422 1.00 90.75 109 LEU A N 1
ATOM 880 C CA . LEU A 1 109 ? 20.697 37.975 -49.104 1.00 90.75 109 LEU A CA 1
ATOM 881 C C . LEU A 1 109 ? 21.364 39.333 -48.873 1.00 90.75 109 LEU A C 1
ATOM 883 O O . LEU A 1 109 ? 20.860 40.334 -49.367 1.00 90.75 109 LEU A O 1
ATOM 887 N N . GLU A 1 110 ? 22.499 39.369 -48.173 1.00 89.50 110 GLU A N 1
ATOM 888 C CA . GLU A 1 110 ? 23.256 40.609 -47.956 1.00 89.50 110 GLU A CA 1
ATOM 889 C C . GLU A 1 110 ? 23.826 41.172 -49.265 1.00 89.50 110 GLU A C 1
ATOM 891 O O . GLU A 1 110 ? 23.751 42.373 -49.509 1.00 89.50 110 GLU A O 1
ATOM 896 N N . ALA A 1 111 ? 24.326 40.310 -50.157 1.00 88.38 111 ALA A N 1
ATOM 897 C CA . ALA A 1 111 ? 24.779 40.734 -51.479 1.00 88.38 111 ALA A CA 1
ATOM 898 C C . ALA A 1 111 ? 23.629 41.291 -52.335 1.00 88.38 111 ALA A C 1
ATOM 900 O O . ALA A 1 111 ? 23.807 42.281 -53.040 1.00 88.38 111 ALA A O 1
ATOM 901 N N . VAL A 1 112 ? 22.449 40.670 -52.268 1.00 90.62 112 VAL A N 1
ATOM 902 C CA . VAL A 1 112 ? 21.246 41.148 -52.959 1.00 90.62 112 VAL A CA 1
ATOM 903 C C . VAL A 1 112 ? 20.804 42.505 -52.410 1.00 90.62 112 VAL A C 1
ATOM 905 O O . VAL A 1 112 ? 20.534 43.412 -53.194 1.00 90.62 112 VAL A O 1
ATOM 908 N N . ASP A 1 113 ? 20.770 42.666 -51.088 1.00 91.38 113 ASP A N 1
ATOM 909 C CA . ASP A 1 113 ? 20.416 43.931 -50.436 1.00 91.38 113 ASP A CA 1
ATOM 910 C C . ASP A 1 113 ? 21.390 45.057 -50.814 1.00 91.38 113 ASP A C 1
ATOM 912 O O . ASP A 1 113 ? 20.959 46.148 -51.182 1.00 91.38 113 ASP A O 1
ATOM 916 N N . ALA A 1 114 ? 22.696 44.772 -50.836 1.00 88.44 114 ALA A N 1
ATOM 917 C CA . ALA A 1 114 ? 23.714 45.735 -51.245 1.00 88.44 114 ALA A CA 1
ATOM 918 C C . ALA A 1 114 ? 23.522 46.223 -52.693 1.00 88.44 114 ALA A C 1
ATOM 920 O O . ALA A 1 114 ? 23.593 47.425 -52.942 1.00 88.44 114 ALA A O 1
ATOM 921 N N . VAL A 1 115 ? 23.221 45.319 -53.635 1.00 86.56 115 VAL A N 1
ATOM 922 C CA . VAL A 1 115 ? 22.983 45.673 -55.049 1.00 86.56 115 VAL A CA 1
ATOM 923 C C . VAL A 1 115 ? 21.738 46.551 -55.205 1.00 86.56 115 VAL A C 1
ATOM 925 O O . VAL A 1 115 ? 21.781 47.563 -55.901 1.00 86.56 115 VAL A O 1
ATOM 928 N N . TYR A 1 116 ? 20.638 46.215 -54.526 1.00 83.88 116 TYR A N 1
ATOM 929 C CA . TYR A 1 116 ? 19.415 47.023 -54.591 1.00 83.88 116 TYR A CA 1
ATOM 930 C C . TYR A 1 116 ? 19.540 48.361 -53.852 1.00 83.88 116 TYR A C 1
ATOM 932 O O . TYR A 1 116 ? 18.939 49.353 -54.269 1.00 83.88 116 TYR A O 1
ATOM 940 N N . SER A 1 117 ? 20.322 48.417 -52.772 1.00 83.00 117 SER A N 1
ATOM 941 C CA . SER A 1 117 ? 20.585 49.664 -52.055 1.00 83.00 117 SER A CA 1
ATOM 942 C C . SER A 1 117 ? 21.491 50.609 -52.852 1.00 83.00 117 SER A C 1
ATOM 944 O O . SER A 1 117 ? 21.310 51.823 -52.745 1.00 83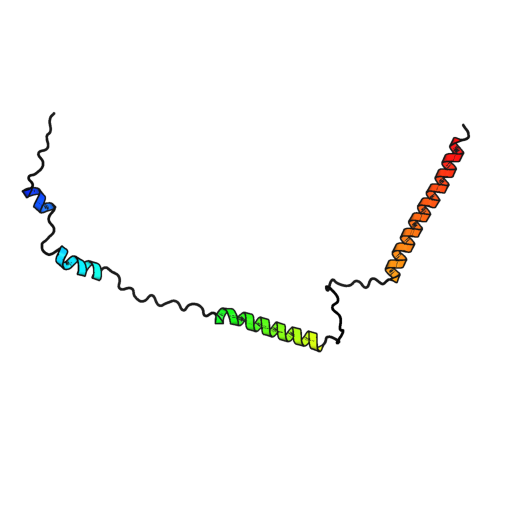.00 117 SER A O 1
ATOM 946 N N . GLU A 1 118 ? 22.432 50.094 -53.654 1.00 75.75 118 GLU A N 1
ATOM 947 C CA . GLU A 1 118 ? 23.201 50.914 -54.601 1.00 75.75 118 GLU A CA 1
ATOM 948 C C . GLU A 1 118 ? 22.287 51.518 -55.676 1.00 75.75 118 GLU A C 1
ATOM 950 O O . GLU A 1 118 ? 22.287 52.740 -55.834 1.00 75.75 118 GLU A O 1
ATOM 955 N N . GLU A 1 119 ? 21.433 50.717 -56.330 1.00 67.06 119 GLU A N 1
ATOM 956 C CA . GLU A 1 119 ? 20.479 51.214 -57.343 1.00 67.06 119 GLU A CA 1
ATOM 957 C C . GLU A 1 119 ? 19.525 52.280 -56.776 1.00 67.06 119 GLU A C 1
ATOM 959 O O . GLU A 1 119 ? 19.262 53.303 -57.415 1.00 67.06 119 GLU A O 1
ATOM 964 N N . ALA A 1 120 ? 19.031 52.074 -55.551 1.00 67.00 120 ALA A N 1
ATOM 965 C CA . ALA A 1 120 ? 18.178 53.043 -54.870 1.00 67.00 120 ALA A CA 1
ATOM 966 C C . ALA A 1 120 ? 18.926 54.342 -54.525 1.00 67.00 120 ALA A C 1
ATOM 968 O O . ALA A 1 120 ? 18.328 55.417 -54.543 1.00 67.00 120 ALA A O 1
ATOM 969 N N . SER A 1 121 ? 20.227 54.265 -54.228 1.00 62.22 121 SER A N 1
ATOM 970 C CA . SER A 1 121 ? 21.044 55.449 -53.955 1.00 62.22 121 SER A CA 1
ATOM 971 C C . SER A 1 121 ? 21.362 56.247 -55.225 1.00 62.22 121 SER A C 1
ATOM 973 O O . SER A 1 121 ? 21.284 57.478 -55.192 1.00 62.22 121 SER A O 1
ATOM 975 N N . GLU A 1 122 ? 21.608 55.581 -56.360 1.00 61.78 122 GLU A N 1
ATOM 976 C CA . GLU A 1 122 ? 21.8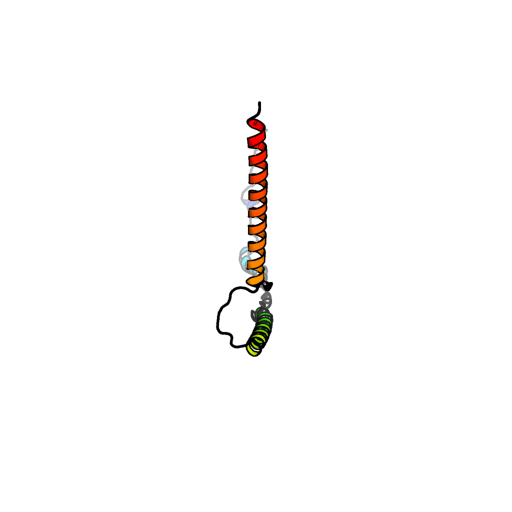56 56.247 -57.647 1.00 61.78 122 GLU A CA 1
ATOM 977 C C . GLU A 1 122 ? 20.609 56.969 -58.182 1.00 61.78 122 GLU A C 1
ATOM 979 O O . GLU A 1 122 ? 20.726 58.071 -58.717 1.00 61.78 122 GLU A O 1
ATOM 984 N N . GLN A 1 123 ? 19.400 56.433 -57.964 1.00 58.91 123 GLN A N 1
ATOM 985 C CA . GLN A 1 123 ? 18.154 57.099 -58.378 1.00 58.91 123 GLN A CA 1
ATOM 986 C C . GLN A 1 123 ? 17.828 58.383 -57.596 1.00 58.91 123 GLN A C 1
ATOM 988 O O . GLN A 1 123 ? 17.084 59.221 -58.097 1.00 58.91 123 GLN A O 1
ATOM 993 N N . THR A 1 124 ? 18.375 58.574 -56.391 1.00 56.09 124 THR A N 1
ATOM 994 C CA . THR A 1 124 ? 18.122 59.783 -55.576 1.00 56.09 124 THR A CA 1
ATOM 995 C C . THR A 1 124 ? 19.050 60.962 -55.882 1.00 56.09 124 THR A C 1
ATOM 997 O O . THR A 1 124 ? 18.862 62.039 -55.319 1.00 56.09 124 THR A O 1
ATOM 1000 N N . LEU A 1 125 ? 20.045 60.779 -56.758 1.00 55.12 125 LEU A N 1
ATOM 1001 C CA . LEU A 1 125 ? 21.009 61.822 -57.136 1.00 55.12 125 LEU A CA 1
ATOM 1002 C C . LEU A 1 125 ? 20.652 62.574 -58.434 1.00 55.12 125 LEU A C 1
ATOM 1004 O O . LEU A 1 125 ? 21.358 63.521 -58.778 1.00 55.12 125 LEU A O 1
ATOM 1008 N N . GLU A 1 126 ? 19.560 62.212 -59.117 1.00 55.09 126 GLU A N 1
ATOM 1009 C CA . GLU A 1 126 ? 19.035 62.924 -60.298 1.00 55.09 126 GLU A CA 1
ATOM 1010 C C . GLU A 1 126 ? 17.638 63.554 -60.070 1.00 55.09 126 GLU A C 1
ATOM 1012 O O . GLU A 1 126 ? 16.729 63.371 -60.881 1.00 55.09 126 GLU A O 1
ATOM 1017 N N . GLU A 1 127 ? 17.461 64.340 -58.998 1.00 43.41 127 GLU A N 1
ATOM 1018 C CA . GLU A 1 127 ? 16.414 65.387 -58.927 1.00 43.41 127 GLU A CA 1
ATOM 1019 C C . GLU A 1 127 ? 16.972 66.724 -58.411 1.00 43.41 127 GLU A C 1
ATOM 1021 O O . GLU A 1 127 ? 17.659 66.728 -57.362 1.00 43.41 127 GLU A O 1
#